Protein AF-A0A832XP42-F1 (afdb_monomer_lite)

pLDDT: mean 92.98, std 7.53, range [59.84, 98.44]

Sequence (65 aa):
DTPHLVSVDELASWLERGSPPSPRKMAEVLIEQGHSAAVAHYAEPAFRTDAPWSEVLAAYDEVSN

Foldseek 3Di:
DFWDKDAQVVVCVVVVHDDGFQQQQLQVQCVVVVWHKDFDPDPGTIMTTPDDVVVSVVSRVVRVD

Secondary structure (DSSP, 8-state):
---EEEEHHHHHHHTT-SSPPPHHHHHHHHHHTT--EEEE-SSSSEEEE-S-HHHHHHHHHHHT-

Structure (mmCIF, N/CA/C/O backbone):
data_AF-A0A832XP42-F1
#
_entry.id   AF-A0A832XP42-F1
#
loop_
_atom_site.group_PDB
_atom_site.id
_atom_site.type_symbol
_atom_site.label_atom_id
_atom_site.label_alt_id
_atom_site.label_comp_id
_atom_site.label_asym_id
_atom_site.label_entity_id
_atom_site.label_seq_id
_atom_site.pdbx_PDB_ins_code
_atom_site.Cartn_x
_atom_site.Cartn_y
_atom_site.Ca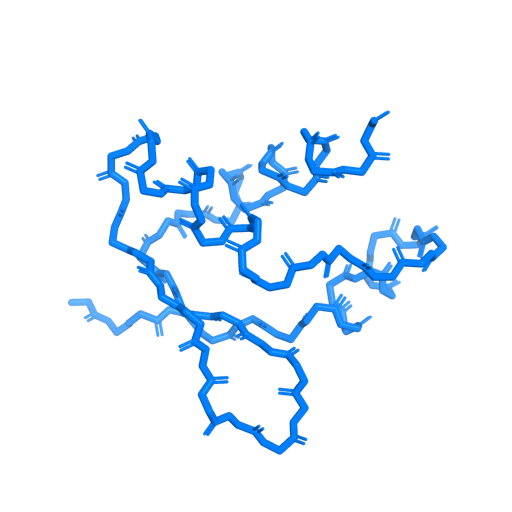rtn_z
_atom_site.occupancy
_atom_site.B_iso_or_equiv
_atom_site.auth_seq_id
_atom_site.auth_comp_id
_atom_site.auth_asym_id
_atom_site.auth_atom_id
_atom_site.pdbx_PDB_model_num
ATOM 1 N N . ASP A 1 1 ? -16.289 -6.321 4.382 1.00 59.84 1 ASP A N 1
ATOM 2 C CA . ASP A 1 1 ? -15.588 -5.372 3.509 1.00 59.84 1 ASP A CA 1
ATOM 3 C C . ASP A 1 1 ? -14.723 -6.088 2.506 1.00 59.84 1 ASP A C 1
ATOM 5 O O . ASP A 1 1 ? -14.184 -7.145 2.817 1.00 59.84 1 ASP A O 1
ATOM 9 N N . THR A 1 2 ? -14.633 -5.530 1.302 1.00 65.69 2 THR A N 1
ATOM 10 C CA . THR A 1 2 ? -13.721 -6.015 0.265 1.00 65.69 2 THR A CA 1
ATOM 11 C C . THR A 1 2 ? -12.474 -5.133 0.309 1.00 65.69 2 THR A C 1
ATOM 13 O O . THR A 1 2 ? -12.605 -3.940 0.043 1.00 65.69 2 THR A O 1
ATOM 16 N N . PRO A 1 3 ? -11.289 -5.671 0.648 1.00 81.56 3 PRO A N 1
ATOM 17 C CA . PRO A 1 3 ? -10.077 -4.867 0.760 1.00 81.56 3 PRO A CA 1
ATOM 18 C C . PRO A 1 3 ? -9.718 -4.226 -0.587 1.00 81.56 3 PRO A C 1
ATOM 20 O O . PRO A 1 3 ? -9.775 -4.881 -1.633 1.00 81.56 3 PRO A O 1
ATOM 23 N N . HIS A 1 4 ? -9.346 -2.948 -0.552 1.00 90.25 4 HIS A N 1
ATOM 24 C CA . HIS A 1 4 ? -8.889 -2.182 -1.706 1.00 90.25 4 HIS A CA 1
ATOM 25 C C . HIS A 1 4 ? -7.613 -2.808 -2.267 1.00 90.25 4 HIS A C 1
ATOM 27 O O . HIS A 1 4 ? -6.751 -3.212 -1.496 1.00 90.25 4 HIS A O 1
ATOM 33 N N . LEU A 1 5 ? -7.475 -2.885 -3.593 1.00 94.75 5 LEU A N 1
ATOM 34 C CA . LEU A 1 5 ? -6.214 -3.209 -4.264 1.00 94.75 5 LEU A CA 1
ATOM 35 C C . LEU A 1 5 ? -5.647 -1.913 -4.840 1.00 94.75 5 LEU A C 1
ATOM 37 O O . LEU A 1 5 ? -6.300 -1.287 -5.672 1.00 94.75 5 LEU A O 1
ATOM 41 N N . VAL A 1 6 ? -4.447 -1.531 -4.414 1.00 95.12 6 VAL A N 1
ATOM 42 C CA . VAL A 1 6 ? -3.808 -0.270 -4.802 1.00 95.12 6 VAL A CA 1
ATOM 43 C C . VAL A 1 6 ? -2.495 -0.570 -5.520 1.00 95.12 6 VAL A C 1
ATOM 45 O O . VAL A 1 6 ? -1.585 -1.157 -4.933 1.00 95.12 6 VAL A O 1
ATOM 48 N N . SER A 1 7 ? -2.413 -0.181 -6.795 1.00 95.25 7 SER A N 1
ATOM 49 C CA . SER A 1 7 ? -1.159 -0.154 -7.563 1.00 95.25 7 SER A CA 1
ATOM 50 C C . SER A 1 7 ? -0.323 1.039 -7.105 1.00 95.25 7 SER A C 1
ATOM 52 O O . SER A 1 7 ? -0.851 2.148 -7.024 1.00 95.25 7 SER A O 1
ATOM 54 N N . VAL A 1 8 ? 0.960 0.830 -6.793 1.00 95.06 8 VAL A N 1
ATOM 55 C CA . VAL A 1 8 ? 1.825 1.934 -6.332 1.00 95.06 8 VAL A CA 1
ATOM 56 C C . VAL A 1 8 ? 2.224 2.881 -7.463 1.00 95.06 8 VAL A C 1
ATOM 58 O O . VAL A 1 8 ? 2.454 4.058 -7.201 1.00 95.06 8 VAL A O 1
ATOM 61 N N . ASP A 1 9 ? 2.235 2.395 -8.705 1.00 94.31 9 ASP A N 1
ATOM 62 C CA . ASP A 1 9 ? 2.538 3.205 -9.888 1.00 94.31 9 ASP A CA 1
ATOM 63 C C . ASP A 1 9 ? 1.377 4.149 -10.213 1.00 94.31 9 ASP A C 1
ATOM 65 O O . ASP A 1 9 ? 1.574 5.351 -10.387 1.00 94.31 9 ASP A O 1
ATOM 69 N N . GLU A 1 10 ? 0.147 3.625 -10.205 1.00 94.19 10 GLU A N 1
ATOM 70 C CA . GLU A 1 10 ? -1.065 4.437 -10.373 1.00 94.19 10 GLU A CA 1
ATOM 71 C C . GLU A 1 10 ? -1.225 5.423 -9.215 1.00 94.19 10 GLU A C 1
ATOM 73 O O . GLU A 1 10 ? -1.532 6.591 -9.434 1.00 94.19 10 GLU A O 1
ATOM 78 N N . LEU A 1 11 ? -0.951 4.982 -7.981 1.00 94.94 11 LEU A N 1
ATOM 79 C CA . LEU A 1 11 ? -0.992 5.847 -6.806 1.00 94.94 11 LEU A CA 1
ATOM 80 C C . LEU A 1 11 ? -0.018 7.027 -6.941 1.00 94.94 11 LEU A C 1
ATOM 82 O O . LEU A 1 11 ? -0.411 8.166 -6.703 1.00 94.94 11 LEU A O 1
ATOM 86 N N . ALA A 1 12 ? 1.226 6.779 -7.358 1.00 94.56 12 ALA A N 1
ATOM 87 C CA . ALA A 1 12 ? 2.199 7.843 -7.603 1.00 94.56 12 ALA A CA 1
ATOM 88 C C . ALA A 1 12 ? 1.758 8.775 -8.740 1.00 94.56 12 ALA A C 1
ATOM 90 O O . ALA A 1 12 ? 1.829 9.998 -8.598 1.00 94.56 12 ALA A O 1
ATOM 91 N N . SER A 1 13 ? 1.226 8.207 -9.829 1.00 94.56 13 SER A N 1
ATOM 92 C CA . SER A 1 13 ? 0.695 8.969 -10.961 1.00 94.56 13 SER A CA 1
ATOM 93 C C . SER A 1 13 ? -0.457 9.890 -10.555 1.00 94.56 13 SER A C 1
ATOM 95 O O . SER A 1 13 ? -0.442 11.062 -10.924 1.00 94.56 13 SER A O 1
ATOM 97 N N . TRP A 1 14 ? -1.424 9.407 -9.769 1.00 94.31 14 TRP A N 1
ATOM 98 C CA . TRP A 1 14 ? -2.569 10.206 -9.315 1.00 94.31 14 TRP A CA 1
ATOM 99 C C . TRP A 1 14 ? -2.172 11.331 -8.367 1.00 94.31 14 TRP A C 1
ATOM 101 O O . TRP A 1 14 ? -2.820 12.374 -8.351 1.00 94.31 14 TRP A O 1
ATOM 111 N N . LEU A 1 15 ? -1.124 11.120 -7.572 1.00 93.75 15 LEU A N 1
ATOM 112 C CA . LEU A 1 15 ? -0.599 12.135 -6.664 1.00 93.75 15 LEU A CA 1
ATOM 113 C C . LEU A 1 15 ? 0.358 13.111 -7.350 1.00 93.75 15 LEU A C 1
ATOM 115 O O . LEU A 1 15 ? 0.840 14.029 -6.691 1.00 93.75 15 LEU A O 1
ATOM 119 N N . GLU A 1 16 ? 0.634 12.919 -8.645 1.00 93.00 16 GLU A N 1
ATOM 120 C CA . GLU A 1 16 ? 1.628 13.679 -9.411 1.00 93.00 16 GLU A CA 1
ATOM 121 C C . GLU A 1 16 ? 3.001 13.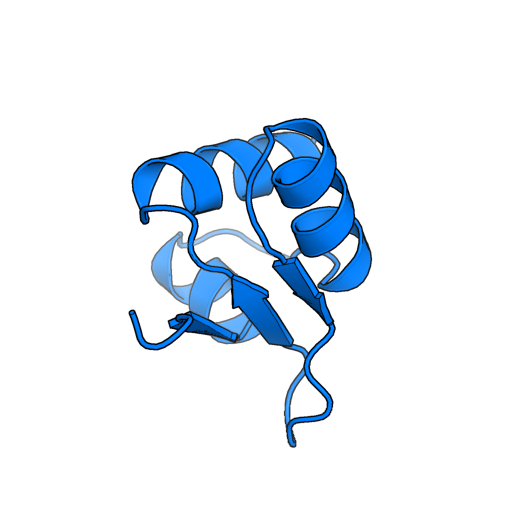693 -8.715 1.00 93.00 16 GLU A C 1
ATOM 123 O O . GLU A 1 16 ? 3.765 14.660 -8.778 1.00 93.00 16 GLU A O 1
ATOM 128 N N . ARG A 1 17 ? 3.322 12.595 -8.021 1.00 83.06 17 ARG A N 1
ATOM 129 C CA . ARG A 1 17 ? 4.593 12.394 -7.325 1.00 83.06 17 ARG A CA 1
ATOM 130 C C . ARG A 1 17 ? 5.476 11.468 -8.149 1.00 83.06 17 ARG A C 1
ATOM 132 O O . ARG A 1 17 ? 4.982 10.652 -8.912 1.00 83.06 17 ARG A O 1
ATOM 139 N N . GLY A 1 18 ? 6.792 11.652 -8.021 1.00 83.31 18 GLY A N 1
ATOM 140 C CA . GLY A 1 18 ? 7.800 10.992 -8.855 1.00 83.31 18 GLY A CA 1
ATOM 141 C C . GLY A 1 18 ? 7.837 9.468 -8.703 1.00 83.31 18 GLY A C 1
ATOM 142 O O . GLY A 1 18 ? 6.994 8.752 -9.227 1.00 83.31 18 GLY A O 1
ATOM 143 N N . SER A 1 19 ? 8.876 8.944 -8.053 1.00 89.62 19 SER A N 1
ATOM 144 C CA . SER A 1 19 ? 9.042 7.493 -7.931 1.00 89.62 19 SER A CA 1
ATOM 145 C C . SER A 1 19 ? 7.941 6.866 -7.062 1.00 89.62 19 SER A C 1
ATOM 147 O O . SER A 1 19 ? 7.629 7.419 -6.004 1.00 89.62 19 SER A O 1
ATOM 149 N N . PRO A 1 20 ? 7.401 5.699 -7.454 1.00 93.94 20 PRO A N 1
ATOM 150 C CA . PRO A 1 20 ? 6.385 4.998 -6.679 1.00 93.94 20 PRO A CA 1
ATOM 151 C C . PRO A 1 20 ? 6.924 4.510 -5.324 1.00 93.94 20 PRO A C 1
ATOM 153 O O . PRO A 1 20 ? 8.099 4.128 -5.223 1.00 93.94 20 PRO A O 1
ATOM 156 N N . PRO A 1 21 ? 6.086 4.489 -4.269 1.00 95.56 21 PRO A N 1
ATOM 157 C CA . PRO A 1 21 ? 6.475 3.981 -2.962 1.00 95.56 21 PRO A CA 1
ATOM 158 C C . PRO A 1 21 ? 6.635 2.460 -3.002 1.00 95.56 21 PRO A C 1
ATOM 160 O O . PRO A 1 21 ? 6.074 1.759 -3.843 1.00 95.56 21 PRO A O 1
ATOM 163 N N . SER A 1 22 ? 7.371 1.908 -2.038 1.00 95.88 22 SER A N 1
ATOM 164 C CA . SER A 1 22 ? 7.477 0.454 -1.902 1.00 95.88 22 SER A CA 1
ATOM 165 C C . SER A 1 22 ? 6.143 -0.141 -1.424 1.00 95.88 22 SER A C 1
ATOM 167 O O . SER A 1 22 ? 5.716 0.204 -0.321 1.00 95.88 22 SER A O 1
ATOM 169 N N . PRO A 1 23 ? 5.528 -1.106 -2.142 1.00 96.69 23 PRO A N 1
ATOM 170 C CA . PRO A 1 23 ? 4.299 -1.759 -1.677 1.00 96.69 23 PRO A CA 1
ATOM 171 C C . PRO A 1 23 ? 4.459 -2.442 -0.316 1.00 96.69 23 PRO A C 1
ATOM 173 O O . PRO A 1 23 ? 3.517 -2.492 0.470 1.00 96.69 23 PRO A O 1
ATOM 176 N N . ARG A 1 24 ? 5.663 -2.962 -0.025 1.00 97.69 24 ARG A N 1
ATOM 177 C CA . ARG A 1 24 ? 5.983 -3.561 1.276 1.00 97.69 24 ARG A CA 1
ATOM 178 C C . ARG A 1 24 ? 5.927 -2.513 2.384 1.00 97.69 24 ARG A C 1
ATOM 180 O O . ARG A 1 24 ? 5.211 -2.732 3.350 1.00 97.69 24 ARG A O 1
ATOM 187 N N . LYS A 1 25 ? 6.621 -1.382 2.212 1.00 97.88 25 LYS A N 1
ATOM 188 C CA . LYS A 1 25 ? 6.622 -0.307 3.214 1.00 97.88 25 LYS A CA 1
ATOM 189 C C . LYS A 1 25 ? 5.226 0.283 3.421 1.00 97.88 25 LYS A C 1
ATOM 191 O O . LYS A 1 25 ? 4.839 0.517 4.554 1.00 97.88 25 LYS A O 1
ATOM 196 N N . MET A 1 26 ? 4.451 0.452 2.345 1.00 97.88 26 MET A N 1
ATOM 197 C CA . MET A 1 26 ? 3.047 0.878 2.440 1.00 97.88 26 MET A CA 1
ATOM 198 C C . MET A 1 26 ? 2.236 -0.073 3.327 1.00 97.88 26 MET A C 1
ATOM 200 O O . MET A 1 26 ? 1.536 0.371 4.230 1.00 97.88 26 MET A O 1
ATOM 204 N N . ALA A 1 27 ? 2.344 -1.386 3.095 1.00 97.81 27 ALA A N 1
ATOM 205 C CA . ALA A 1 27 ? 1.642 -2.375 3.906 1.00 97.81 27 ALA A CA 1
ATOM 206 C C . ALA A 1 27 ? 2.122 -2.383 5.368 1.00 97.81 27 ALA A C 1
ATOM 208 O O . ALA A 1 27 ? 1.295 -2.504 6.262 1.00 97.81 27 ALA A O 1
ATOM 209 N N . GLU A 1 28 ? 3.427 -2.239 5.612 1.00 98.44 28 GLU A N 1
ATOM 210 C CA . GLU A 1 28 ? 4.007 -2.170 6.961 1.00 98.44 28 GLU A CA 1
ATOM 211 C C . GLU A 1 28 ? 3.454 -0.976 7.754 1.00 98.44 28 GLU A C 1
ATOM 213 O O . GLU A 1 28 ? 2.904 -1.183 8.833 1.00 98.44 28 GLU A O 1
ATOM 218 N N . VAL A 1 29 ? 3.486 0.235 7.187 1.00 98.38 29 VAL A N 1
ATOM 219 C CA . VAL A 1 29 ? 2.957 1.449 7.839 1.00 98.38 29 VAL A CA 1
ATOM 220 C C . VAL A 1 29 ? 1.463 1.313 8.147 1.00 98.38 29 VAL A C 1
ATOM 222 O O . VAL A 1 29 ? 1.020 1.603 9.256 1.00 98.38 29 VAL A O 1
ATOM 225 N N . LEU A 1 30 ? 0.670 0.804 7.201 1.00 98.06 30 LEU A N 1
ATOM 226 C CA . LEU A 1 30 ? -0.769 0.615 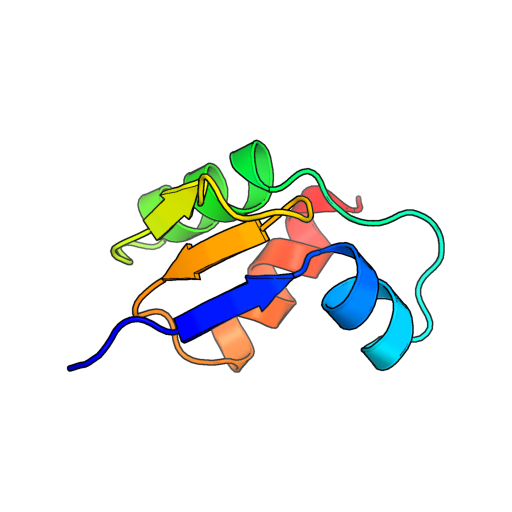7.411 1.00 98.06 30 LEU A CA 1
ATOM 227 C C . LEU A 1 30 ? -1.065 -0.424 8.509 1.00 98.06 30 LEU A C 1
ATOM 229 O O . LEU A 1 30 ? -1.993 -0.239 9.296 1.00 98.06 30 LEU A O 1
ATOM 233 N N . ILE A 1 31 ? -0.265 -1.493 8.606 1.00 98.25 31 ILE A N 1
ATOM 234 C CA . ILE A 1 31 ? -0.365 -2.469 9.705 1.00 98.25 31 ILE A CA 1
ATOM 235 C C . ILE A 1 31 ? -0.041 -1.805 11.047 1.00 98.25 31 ILE A C 1
ATOM 237 O O . ILE A 1 31 ? -0.751 -2.035 12.027 1.00 98.25 31 ILE A O 1
ATOM 241 N N . GLU A 1 32 ? 1.000 -0.973 11.103 1.00 97.94 32 GLU A N 1
ATOM 242 C CA . GLU A 1 32 ? 1.381 -0.231 12.311 1.00 97.94 32 GLU A CA 1
ATOM 243 C C . GLU A 1 32 ? 0.290 0.757 12.757 1.00 97.94 32 GLU A C 1
ATOM 245 O O . GLU A 1 32 ? 0.094 0.962 13.956 1.00 97.94 32 GLU A O 1
ATOM 250 N N . GLN A 1 33 ? -0.489 1.289 11.811 1.00 96.19 33 GLN A N 1
ATOM 251 C CA . GLN A 1 33 ? -1.666 2.132 12.054 1.00 96.19 33 GLN A CA 1
ATOM 252 C C . GLN A 1 33 ? -2.926 1.339 12.456 1.00 96.19 33 GLN A C 1
ATOM 254 O O . GLN A 1 33 ? -3.954 1.929 12.783 1.00 96.19 33 GLN A O 1
ATOM 259 N N . GLY A 1 34 ? -2.859 0.004 12.492 1.00 97.44 34 GLY A N 1
ATOM 260 C CA . GLY A 1 34 ? -3.956 -0.866 12.925 1.00 97.44 34 GLY A CA 1
ATOM 261 C C . GLY A 1 34 ? -4.887 -1.335 11.804 1.00 97.44 34 GLY A C 1
ATOM 262 O O . GLY A 1 34 ? -5.940 -1.906 12.095 1.00 97.44 34 GLY A O 1
ATOM 263 N N . HIS A 1 35 ? -4.508 -1.130 10.542 1.00 97.19 35 HIS A N 1
ATOM 264 C CA . HIS A 1 35 ? -5.260 -1.594 9.379 1.00 97.19 35 HIS A CA 1
ATOM 265 C C . HIS A 1 35 ? -4.822 -2.989 8.927 1.00 97.19 35 HIS A C 1
ATOM 267 O O . HIS A 1 35 ? -3.672 -3.403 9.085 1.00 97.19 35 HIS A O 1
ATOM 273 N N . SER A 1 36 ? -5.737 -3.733 8.307 1.00 96.94 36 SER A N 1
ATOM 274 C CA . SER A 1 36 ? -5.364 -4.947 7.592 1.00 96.94 36 SER A CA 1
ATOM 275 C C . SER A 1 36 ? -4.690 -4.542 6.287 1.00 96.94 36 SER A C 1
ATOM 277 O O . SER A 1 36 ? -5.314 -3.892 5.448 1.00 96.94 36 SER A O 1
ATOM 279 N N . ALA A 1 37 ? -3.425 -4.915 6.092 1.00 97.25 37 ALA A N 1
ATOM 280 C CA . ALA A 1 37 ? -2.732 -4.695 4.830 1.00 97.25 37 ALA A CA 1
ATOM 281 C C . ALA A 1 37 ? -1.781 -5.843 4.473 1.00 97.25 37 ALA A C 1
ATOM 283 O O . ALA A 1 37 ? -1.320 -6.589 5.335 1.00 97.25 37 ALA A O 1
ATOM 284 N N . ALA A 1 38 ? -1.506 -6.012 3.180 1.00 96.62 38 ALA A N 1
ATOM 285 C CA . ALA A 1 38 ? -0.546 -6.993 2.679 1.00 96.62 38 ALA A CA 1
ATOM 286 C C . ALA A 1 38 ? -0.052 -6.624 1.278 1.00 96.62 38 ALA A C 1
ATOM 288 O O . ALA A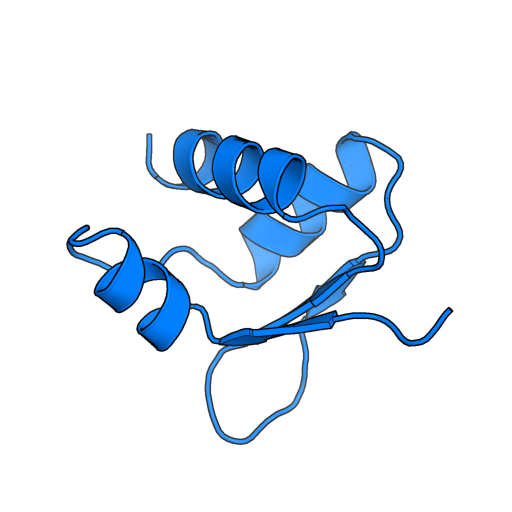 1 38 ? -0.791 -6.041 0.484 1.00 96.62 38 ALA A O 1
ATOM 289 N N . VAL A 1 39 ? 1.167 -7.041 0.929 1.00 96.88 39 VAL A N 1
ATOM 290 C CA . VAL A 1 39 ? 1.636 -6.981 -0.463 1.00 96.88 39 VAL A CA 1
ATOM 291 C C . VAL A 1 39 ? 0.755 -7.879 -1.331 1.00 96.88 39 VAL A C 1
ATOM 293 O O . VAL A 1 39 ? 0.442 -9.013 -0.964 1.00 96.88 39 VAL A O 1
ATOM 296 N N . ALA A 1 40 ? 0.356 -7.375 -2.493 1.00 93.56 40 ALA A N 1
ATOM 297 C CA . ALA A 1 40 ? -0.434 -8.119 -3.454 1.00 93.56 40 ALA A CA 1
ATOM 298 C C . ALA A 1 40 ? 0.474 -8.755 -4.512 1.00 93.56 40 ALA A C 1
ATOM 300 O O . ALA A 1 40 ? 1.295 -8.085 -5.132 1.00 93.56 40 ALA A O 1
ATOM 301 N N . HIS A 1 41 ? 0.276 -10.047 -4.770 1.00 81.12 41 HIS A N 1
ATOM 302 C CA . HIS A 1 41 ? 0.854 -10.725 -5.929 1.00 81.12 41 HIS A CA 1
ATOM 303 C C . HIS A 1 41 ? -0.058 -10.511 -7.145 1.00 81.12 41 HIS A C 1
ATOM 305 O O . HIS A 1 41 ? -0.811 -11.399 -7.541 1.00 81.12 41 HIS A O 1
ATOM 311 N N . TYR A 1 42 ? -0.047 -9.284 -7.668 1.00 78.19 42 TYR A N 1
ATOM 312 C CA . TYR A 1 42 ? -0.724 -8.882 -8.902 1.00 78.19 42 TYR A CA 1
ATOM 313 C C . TYR A 1 42 ? 0.322 -8.585 -9.990 1.00 78.19 42 TYR A C 1
ATOM 315 O O . TYR A 1 42 ? 1.513 -8.558 -9.692 1.00 78.19 42 TYR A O 1
ATOM 323 N N . ALA A 1 43 ? -0.101 -8.432 -11.250 1.00 78.06 43 ALA A N 1
ATOM 324 C CA . ALA A 1 43 ? 0.818 -8.250 -12.382 1.00 78.06 43 ALA A CA 1
ATOM 325 C C . ALA A 1 43 ? 1.754 -7.036 -12.212 1.00 78.06 43 ALA A C 1
ATOM 327 O O . ALA A 1 43 ? 2.901 -7.099 -12.643 1.00 78.06 43 ALA A O 1
ATOM 328 N N . GLU A 1 44 ? 1.273 -5.996 -11.527 1.00 88.38 44 GLU A N 1
ATOM 329 C CA . GLU A 1 44 ? 2.030 -4.797 -11.160 1.00 88.38 44 GLU A CA 1
ATOM 330 C C . GLU A 1 44 ? 2.277 -4.730 -9.642 1.00 88.38 44 GLU A C 1
ATOM 332 O O . GLU A 1 44 ? 1.487 -5.298 -8.868 1.00 88.38 44 GLU A O 1
ATOM 337 N N . PRO A 1 45 ? 3.329 -4.022 -9.182 1.00 94.38 45 PRO A N 1
ATOM 338 C CA . PRO A 1 45 ? 3.586 -3.810 -7.763 1.00 94.38 45 PRO A CA 1
ATOM 339 C C . PRO A 1 45 ? 2.379 -3.159 -7.069 1.00 94.38 45 PRO A C 1
ATOM 341 O O . PRO A 1 45 ? 1.945 -2.057 -7.405 1.00 94.38 45 PRO A O 1
ATOM 344 N N . ALA A 1 46 ? 1.812 -3.852 -6.084 1.00 96.50 46 ALA A N 1
ATOM 345 C CA . ALA A 1 46 ? 0.579 -3.426 -5.434 1.00 96.50 46 ALA A CA 1
ATOM 346 C C . ALA A 1 46 ? 0.493 -3.921 -3.987 1.00 96.50 46 ALA A C 1
ATOM 348 O O . ALA A 1 46 ? 1.185 -4.860 -3.580 1.00 96.50 46 ALA A O 1
ATOM 349 N N . PHE A 1 47 ? -0.403 -3.316 -3.216 1.00 96.69 47 PHE A N 1
ATOM 350 C CA . PHE A 1 47 ? -0.794 -3.786 -1.890 1.00 96.69 47 PHE A CA 1
ATOM 351 C C . PHE A 1 47 ? -2.317 -3.816 -1.761 1.00 96.69 47 PHE A C 1
ATOM 353 O O . PHE A 1 47 ? -3.041 -3.179 -2.530 1.00 96.69 47 PHE A O 1
ATOM 360 N N . ARG A 1 48 ? -2.812 -4.608 -0.811 1.00 96.38 48 ARG A N 1
ATOM 361 C CA . ARG A 1 48 ? -4.214 -4.603 -0.400 1.00 96.38 48 ARG A CA 1
ATOM 362 C C . ARG A 1 48 ? -4.357 -4.004 0.980 1.00 96.38 48 ARG A C 1
ATOM 364 O O . ARG A 1 48 ? -3.487 -4.248 1.811 1.00 96.38 48 ARG A O 1
ATOM 371 N N . THR A 1 49 ? -5.448 -3.286 1.225 1.00 97.00 49 THR A N 1
ATOM 372 C CA . THR A 1 49 ? -5.768 -2.789 2.564 1.00 97.00 49 THR A CA 1
ATOM 373 C C . THR A 1 49 ? -7.263 -2.554 2.784 1.00 97.00 49 THR A C 1
ATOM 375 O O . THR A 1 49 ? -8.001 -2.334 1.824 1.00 97.00 49 THR A O 1
ATOM 378 N N . ASP A 1 50 ? -7.714 -2.617 4.036 1.00 96.94 50 ASP A N 1
ATOM 379 C CA . ASP A 1 50 ? -9.021 -2.102 4.470 1.00 96.94 50 ASP A CA 1
ATOM 380 C C . ASP A 1 50 ? -8.974 -0.631 4.924 1.00 96.94 50 ASP A C 1
ATOM 382 O O . ASP A 1 50 ? -10.010 -0.062 5.271 1.00 96.94 50 ASP A O 1
ATOM 386 N N . ALA A 1 51 ? -7.791 -0.010 4.906 1.00 96.69 51 ALA A N 1
ATOM 387 C CA . ALA A 1 51 ? -7.613 1.376 5.292 1.00 96.69 51 ALA A CA 1
ATOM 388 C C . ALA A 1 51 ? -8.398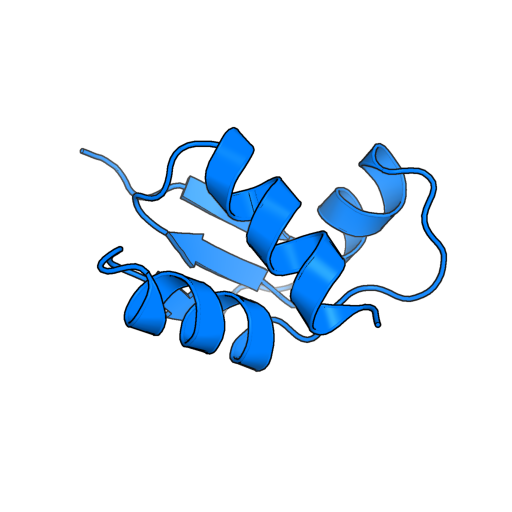 2.318 4.367 1.00 96.69 51 ALA A C 1
ATOM 390 O O . ALA A 1 51 ? -8.406 2.128 3.143 1.00 96.69 51 ALA A O 1
ATOM 391 N N . PRO A 1 52 ? -9.030 3.367 4.919 1.00 96.00 52 PRO A N 1
ATOM 392 C CA . PRO A 1 52 ? -9.658 4.389 4.103 1.00 96.00 52 PRO A CA 1
ATOM 393 C C . PRO A 1 52 ? -8.596 5.153 3.303 1.00 96.00 52 PRO A C 1
ATOM 395 O O . PRO A 1 52 ? -7.428 5.236 3.685 1.00 96.00 52 PRO A O 1
ATOM 398 N N . TRP A 1 53 ? -9.018 5.771 2.199 1.00 95.69 53 TRP A N 1
ATOM 399 C CA . TRP A 1 53 ? -8.106 6.464 1.285 1.00 95.69 53 TRP A CA 1
ATOM 400 C C . TRP A 1 53 ? -7.225 7.519 1.971 1.00 95.69 53 TRP A C 1
ATOM 402 O O . TRP A 1 53 ? -6.060 7.655 1.622 1.00 95.69 53 TRP A O 1
ATOM 412 N N . SER A 1 54 ? -7.739 8.229 2.980 1.00 96.44 54 SER A N 1
ATOM 413 C CA . SER A 1 54 ? -6.963 9.218 3.743 1.00 96.44 54 SER A CA 1
ATOM 414 C C . SER A 1 54 ? -5.726 8.627 4.425 1.00 96.44 54 SER A C 1
ATOM 416 O O . SER A 1 54 ? -4.673 9.255 4.401 1.00 96.44 54 SER A O 1
ATOM 418 N N . GLU A 1 55 ? -5.832 7.419 4.979 1.00 97.62 55 GLU A N 1
ATOM 419 C CA . GLU A 1 55 ? -4.714 6.731 5.640 1.00 97.62 55 GLU A CA 1
ATOM 420 C C . GLU A 1 55 ? -3.726 6.178 4.607 1.00 97.62 55 GLU A C 1
ATOM 422 O O . GLU A 1 55 ? -2.516 6.231 4.807 1.00 97.62 55 GLU A O 1
ATOM 427 N N . VAL A 1 56 ? -4.213 5.754 3.433 1.00 96.94 56 VAL A N 1
ATOM 428 C CA . VAL A 1 56 ? -3.343 5.402 2.296 1.00 96.94 56 VAL A CA 1
ATOM 429 C C . VAL A 1 56 ? -2.482 6.593 1.866 1.00 96.94 56 VAL A C 1
ATOM 431 O O . VAL A 1 56 ? -1.296 6.418 1.589 1.00 96.94 56 VAL A O 1
ATOM 434 N N . LEU A 1 57 ? -3.047 7.804 1.831 1.00 96.19 57 LEU A N 1
ATOM 435 C CA . LEU A 1 57 ? -2.295 9.022 1.513 1.00 96.19 57 LEU A CA 1
ATOM 436 C C . LEU A 1 57 ? -1.285 9.385 2.609 1.00 96.19 57 LEU A C 1
ATOM 438 O O . LEU A 1 57 ? -0.150 9.734 2.293 1.00 96.19 57 LEU A O 1
ATOM 442 N N . ALA A 1 58 ? -1.664 9.257 3.883 1.00 96.44 58 ALA A N 1
ATOM 443 C CA . ALA A 1 58 ? -0.751 9.491 5.001 1.00 96.44 58 ALA A CA 1
ATOM 444 C C . ALA A 1 58 ? 0.437 8.512 4.980 1.00 96.44 58 ALA A C 1
ATOM 446 O O . ALA A 1 58 ? 1.589 8.933 5.081 1.00 96.44 58 ALA A O 1
ATOM 447 N N . ALA A 1 59 ? 0.173 7.221 4.753 1.00 97.12 59 ALA A N 1
ATOM 448 C CA . ALA A 1 59 ? 1.212 6.207 4.600 1.00 97.12 59 ALA A CA 1
ATOM 449 C C . ALA A 1 59 ? 2.117 6.483 3.386 1.00 97.12 59 ALA A C 1
ATOM 451 O O . ALA A 1 59 ? 3.329 6.292 3.464 1.00 97.12 59 ALA A O 1
ATOM 452 N N . TYR A 1 60 ? 1.557 6.974 2.273 1.00 96.62 60 TYR A N 1
ATOM 453 C CA . TYR A 1 60 ? 2.347 7.376 1.105 1.00 96.62 60 TYR A CA 1
ATOM 454 C C . TYR A 1 60 ? 3.363 8.465 1.461 1.00 96.62 60 TYR A C 1
ATOM 456 O O . TYR A 1 60 ? 4.534 8.375 1.077 1.00 96.62 60 TYR A O 1
ATOM 464 N N . ASP A 1 61 ? 2.909 9.500 2.170 1.00 94.94 61 ASP A N 1
ATOM 465 C CA . ASP A 1 61 ? 3.744 10.627 2.580 1.00 94.94 61 ASP A CA 1
ATOM 466 C C . ASP A 1 61 ? 4.868 10.186 3.518 1.00 94.94 61 ASP A C 1
ATOM 468 O O . ASP A 1 61 ? 6.003 10.624 3.348 1.00 94.94 61 ASP A O 1
ATOM 472 N N . GLU A 1 62 ? 4.579 9.272 4.444 1.00 95.69 62 GLU A N 1
ATOM 473 C CA . GLU A 1 62 ? 5.570 8.709 5.360 1.00 95.69 62 GLU A CA 1
ATOM 474 C C . GLU A 1 62 ? 6.632 7.869 4.636 1.00 95.69 62 GLU A C 1
ATOM 476 O O . GLU A 1 62 ? 7.825 8.021 4.887 1.0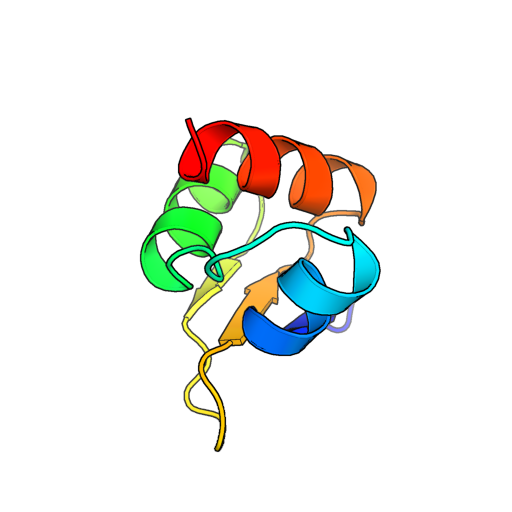0 95.69 62 GLU A O 1
ATOM 481 N N . VAL A 1 63 ? 6.224 7.015 3.692 1.00 95.00 63 VAL A N 1
ATOM 482 C CA . VAL A 1 63 ? 7.145 6.135 2.949 1.00 95.00 63 VAL A CA 1
ATOM 483 C C . VAL A 1 63 ? 8.044 6.903 1.975 1.00 95.00 63 VAL A C 1
ATOM 485 O O . VAL A 1 63 ? 9.129 6.419 1.634 1.00 95.00 63 VAL A O 1
ATOM 488 N N . SER A 1 64 ? 7.582 8.057 1.492 1.00 87.75 64 SER A N 1
ATOM 489 C CA . SER A 1 64 ? 8.258 8.854 0.460 1.00 87.75 64 SER A CA 1
ATOM 490 C C . SER A 1 64 ? 9.236 9.898 1.013 1.00 87.75 64 SER A C 1
ATOM 492 O O . SER A 1 64 ? 9.900 10.564 0.216 1.00 87.75 64 SER A O 1
ATOM 494 N N . ASN A 1 65 ? 9.303 10.060 2.337 1.00 77.19 65 ASN A N 1
ATOM 495 C CA . ASN A 1 65 ? 10.194 10.988 3.038 1.00 77.19 65 ASN A CA 1
ATOM 496 C C . ASN A 1 65 ? 11.513 10.305 3.440 1.00 77.19 65 ASN A C 1
ATOM 498 O O . ASN A 1 65 ? 12.558 10.992 3.418 1.00 77.19 65 ASN A O 1
#

Radius of gyration: 10.48 Å; chains: 1; bounding box: 26×24×25 Å